Protein AF-A0A6L7G613-F1 (afdb_monomer)

Foldseek 3Di:
DPWDKDFPFWFAQDPVVQVVVVVVCVVVVVAPPPWDKDWDWDQDPVRHIIITIMIID

Structure (mmCIF, N/CA/C/O backbone):
data_AF-A0A6L7G613-F1
#
_entry.id   AF-A0A6L7G613-F1
#
loop_
_atom_site.group_PDB
_atom_site.id
_atom_site.type_symbol
_atom_site.label_atom_id
_atom_site.label_alt_id
_atom_site.label_comp_id
_atom_site.label_asym_id
_atom_site.label_entity_id
_atom_site.label_seq_id
_atom_site.pdbx_PDB_ins_code
_atom_site.Cartn_x
_atom_site.Cartn_y
_atom_site.Cartn_z
_atom_site.occupancy
_atom_site.B_iso_or_equiv
_atom_site.auth_seq_id
_atom_site.auth_comp_id
_atom_site.auth_asym_id
_atom_site.auth_atom_id
_atom_site.pdbx_PDB_model_num
ATOM 1 N N . MET A 1 1 ? -20.374 -9.416 -9.542 1.00 55.84 1 MET A N 1
ATOM 2 C CA . MET A 1 1 ? -19.666 -8.237 -10.080 1.00 55.84 1 MET A CA 1
ATOM 3 C C . MET A 1 1 ? -18.215 -8.646 -10.293 1.00 55.84 1 MET A C 1
ATOM 5 O O . MET A 1 1 ? -17.752 -9.467 -9.506 1.00 55.84 1 MET A O 1
ATOM 9 N N . PR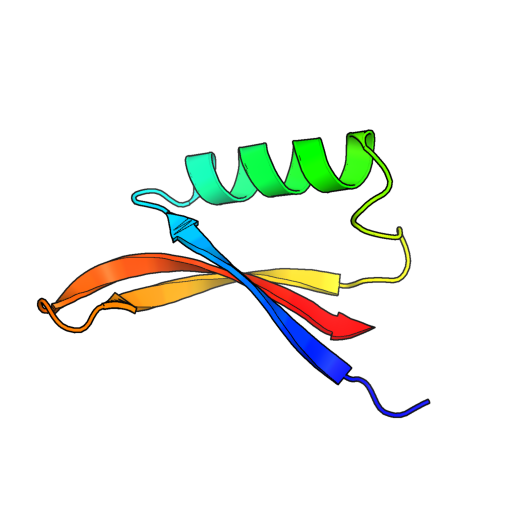O A 1 2 ? -17.544 -8.238 -11.382 1.00 62.34 2 PRO A N 1
ATOM 10 C CA . PRO A 1 2 ? -16.133 -8.560 -11.566 1.00 62.34 2 PRO A CA 1
ATOM 11 C C . PRO A 1 2 ? -15.327 -7.903 -10.445 1.00 62.34 2 PRO A C 1
ATOM 13 O O . PRO A 1 2 ? -15.411 -6.690 -10.277 1.00 62.34 2 PRO A O 1
ATOM 16 N N . VAL A 1 3 ? -14.583 -8.715 -9.690 1.00 66.25 3 VAL A N 1
ATOM 17 C CA . VAL A 1 3 ? -13.676 -8.213 -8.656 1.00 66.25 3 VAL A CA 1
ATOM 18 C C . VAL A 1 3 ? -12.609 -7.355 -9.324 1.00 66.25 3 VAL A C 1
ATOM 20 O O . VAL A 1 3 ? -11.782 -7.863 -10.087 1.00 66.25 3 VAL A O 1
ATOM 23 N N . THR A 1 4 ? -12.670 -6.0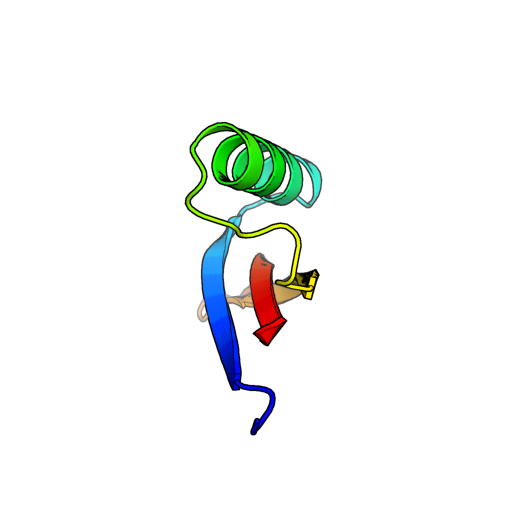44 -9.119 1.00 79.88 4 THR A N 1
ATOM 24 C CA . THR A 1 4 ? -11.737 -5.120 -9.767 1.00 79.88 4 THR A CA 1
ATOM 25 C C . THR A 1 4 ? -10.652 -4.785 -8.771 1.00 79.88 4 THR A C 1
ATOM 27 O O . THR A 1 4 ? -10.887 -4.104 -7.776 1.00 79.88 4 THR A O 1
ATOM 30 N N . ARG A 1 5 ? -9.450 -5.298 -9.038 1.00 85.25 5 ARG A N 1
ATOM 31 C CA . ARG A 1 5 ? -8.278 -4.997 -8.229 1.00 85.25 5 ARG A CA 1
ATOM 32 C C . ARG A 1 5 ? -7.567 -3.774 -8.781 1.00 85.25 5 ARG A C 1
ATOM 34 O O . ARG A 1 5 ? -7.122 -3.797 -9.928 1.00 85.25 5 ARG A O 1
ATOM 41 N N . TYR A 1 6 ? -7.408 -2.749 -7.957 1.00 85.81 6 TYR A N 1
ATOM 42 C CA . TYR A 1 6 ? -6.696 -1.533 -8.333 1.00 85.81 6 TYR A CA 1
ATOM 43 C C . TYR A 1 6 ? -5.686 -1.119 -7.262 1.00 85.81 6 TYR A C 1
ATOM 45 O O . TYR A 1 6 ? -5.815 -1.442 -6.079 1.00 85.81 6 TYR A O 1
ATOM 53 N N . ASP A 1 7 ? -4.629 -0.441 -7.704 1.00 88.69 7 ASP A N 1
ATOM 54 C CA . ASP A 1 7 ? -3.604 0.107 -6.822 1.00 88.69 7 ASP A CA 1
ATOM 55 C C . ASP A 1 7 ? -4.140 1.428 -6.243 1.00 88.69 7 ASP A C 1
ATOM 57 O O . ASP A 1 7 ? -4.164 2.443 -6.934 1.00 88.69 7 ASP A O 1
ATOM 61 N N . TYR A 1 8 ? -4.589 1.406 -4.986 1.00 85.88 8 TYR A N 1
ATOM 62 C CA . TYR A 1 8 ? -5.118 2.584 -4.287 1.00 85.88 8 TYR A CA 1
ATOM 63 C C . TYR A 1 8 ? -4.004 3.569 -3.932 1.00 85.88 8 TYR A C 1
ATOM 65 O O . TYR A 1 8 ? -4.100 4.765 -4.188 1.00 85.88 8 TYR A O 1
ATOM 73 N N . ALA A 1 9 ? -2.896 3.053 -3.395 1.00 88.62 9 ALA A N 1
ATOM 74 C CA . ALA A 1 9 ? -1.749 3.874 -3.040 1.00 88.62 9 ALA A CA 1
ATOM 75 C C . ALA A 1 9 ? -0.440 3.093 -3.170 1.00 88.62 9 ALA A C 1
ATOM 77 O O . ALA A 1 9 ? -0.371 1.890 -2.916 1.00 88.62 9 ALA A O 1
ATOM 78 N N . THR A 1 10 ? 0.638 3.770 -3.565 1.00 91.44 10 THR A N 1
ATOM 79 C CA . THR A 1 10 ? 1.951 3.144 -3.781 1.00 91.44 10 THR A CA 1
ATOM 80 C C . THR A 1 10 ? 3.078 4.019 -3.236 1.00 91.44 10 THR A C 1
ATOM 82 O O . THR A 1 10 ? 2.903 5.205 -2.978 1.00 91.44 10 THR A O 1
ATOM 85 N N . GLY A 1 11 ? 4.269 3.440 -3.065 1.00 89.19 11 GLY A N 1
ATOM 86 C CA . GLY A 1 11 ? 5.478 4.196 -2.719 1.00 89.19 11 GLY A CA 1
ATOM 87 C C . GLY A 1 11 ? 5.816 4.254 -1.230 1.00 89.19 11 GLY A C 1
ATOM 88 O O . GLY A 1 11 ? 6.821 4.875 -0.866 1.00 89.19 11 GLY A O 1
ATOM 89 N N . TYR A 1 12 ? 5.069 3.556 -0.375 1.00 92.44 12 TYR A N 1
ATOM 90 C CA . TYR A 1 12 ? 5.349 3.495 1.058 1.00 92.44 12 TYR A CA 1
ATOM 91 C C . TYR A 1 12 ? 6.696 2.833 1.339 1.00 92.44 12 TYR A C 1
ATOM 93 O O . TYR A 1 12 ? 7.083 1.847 0.707 1.00 92.44 12 TYR A O 1
ATOM 101 N N . ARG A 1 13 ? 7.447 3.386 2.294 1.00 90.19 13 ARG A N 1
ATOM 102 C CA . ARG A 1 13 ? 8.783 2.877 2.653 1.00 90.19 13 ARG A CA 1
ATOM 103 C C . ARG A 1 13 ? 8.720 1.678 3.599 1.00 90.19 13 ARG A C 1
ATOM 105 O O . ARG A 1 13 ? 9.608 0.831 3.545 1.00 90.19 13 ARG A O 1
ATOM 112 N N . SER A 1 14 ? 7.654 1.596 4.389 1.00 91.06 14 SER A N 1
ATOM 113 C CA . SER A 1 14 ? 7.424 0.578 5.414 1.00 91.06 14 SER A CA 1
ATOM 114 C C . SER A 1 14 ? 6.001 0.043 5.316 1.00 91.06 14 SER A C 1
ATOM 116 O O . SER A 1 14 ? 5.117 0.727 4.801 1.00 91.06 14 SER A O 1
ATOM 118 N N . ARG A 1 15 ? 5.783 -1.174 5.828 1.00 90.31 15 ARG A N 1
ATOM 119 C CA . ARG A 1 15 ? 4.444 -1.771 5.912 1.00 90.31 15 ARG A CA 1
ATOM 120 C C . ARG A 1 15 ? 3.537 -0.965 6.842 1.00 90.31 15 ARG A C 1
ATOM 122 O O . ARG A 1 15 ? 2.393 -0.747 6.487 1.00 90.31 15 ARG A O 1
ATOM 129 N N . GLU A 1 16 ? 4.069 -0.491 7.968 1.00 91.69 16 GLU A N 1
ATOM 130 C CA . GLU A 1 16 ? 3.335 0.336 8.939 1.00 91.69 16 GLU A CA 1
ATOM 131 C C . GLU A 1 16 ? 2.809 1.627 8.309 1.00 91.69 16 GLU A C 1
ATOM 133 O O . GLU A 1 16 ? 1.632 1.913 8.433 1.00 91.69 16 GLU A O 1
ATOM 138 N N . ALA A 1 17 ? 3.627 2.339 7.525 1.00 90.44 17 ALA A N 1
ATOM 139 C CA . ALA A 1 17 ? 3.178 3.548 6.827 1.00 90.44 17 ALA A CA 1
ATOM 140 C C . ALA A 1 17 ? 2.046 3.269 5.818 1.00 90.44 17 ALA A C 1
ATOM 142 O O . ALA A 1 17 ? 1.153 4.087 5.639 1.00 90.44 17 ALA A O 1
ATOM 143 N N . ALA A 1 18 ? 2.082 2.109 5.153 1.00 90.88 18 ALA A N 1
ATOM 144 C CA . ALA A 1 18 ? 0.988 1.686 4.281 1.00 90.88 18 ALA A CA 1
ATOM 145 C C . ALA A 1 18 ? -0.262 1.286 5.082 1.00 90.88 18 ALA A C 1
ATOM 147 O O . ALA A 1 18 ? -1.372 1.443 4.592 1.00 90.88 18 ALA A O 1
ATOM 148 N N . GLN A 1 19 ? -0.090 0.759 6.295 1.00 91.00 19 GLN A N 1
ATOM 149 C CA . GLN A 1 19 ? -1.200 0.407 7.171 1.00 91.00 19 GLN A CA 1
ATOM 150 C C . GLN A 1 19 ? -1.871 1.654 7.750 1.00 91.00 19 GLN A C 1
ATOM 152 O O . GLN A 1 19 ? -3.084 1.753 7.679 1.00 91.00 19 GLN A O 1
ATOM 157 N N . GLU A 1 20 ? -1.098 2.638 8.204 1.00 92.38 20 GLU A N 1
ATOM 158 C CA . GLU A 1 20 ? -1.619 3.910 8.713 1.00 92.38 20 GLU A CA 1
ATOM 159 C C . GLU A 1 20 ? -2.453 4.637 7.649 1.00 92.38 20 GLU A C 1
ATOM 161 O O . GLU A 1 20 ? -3.580 5.032 7.919 1.00 92.38 20 GLU A O 1
ATOM 166 N N . SER A 1 21 ? -1.964 4.720 6.404 1.00 89.75 21 SER A N 1
ATOM 167 C CA . SER A 1 21 ? -2.768 5.264 5.298 1.00 89.75 21 SER A CA 1
ATOM 168 C C . SER A 1 21 ? -4.017 4.443 4.982 1.00 89.75 21 SER A C 1
ATOM 170 O O . SER A 1 21 ? -4.993 4.995 4.485 1.00 89.75 21 SER A O 1
ATOM 172 N N . LEU A 1 22 ? -3.986 3.128 5.204 1.00 89.31 22 LEU A N 1
ATOM 173 C CA . LEU A 1 22 ? -5.165 2.296 5.001 1.00 89.31 22 LEU A CA 1
ATOM 174 C C . LEU A 1 22 ? -6.211 2.549 6.094 1.00 89.31 22 LEU A C 1
ATOM 176 O O . LEU A 1 22 ? -7.391 2.661 5.787 1.00 89.31 22 LEU A O 1
ATOM 180 N N . GLU A 1 23 ? -5.777 2.636 7.350 1.00 90.00 23 GLU A N 1
ATOM 181 C CA . GLU A 1 23 ? -6.633 2.957 8.496 1.00 90.00 23 GLU A CA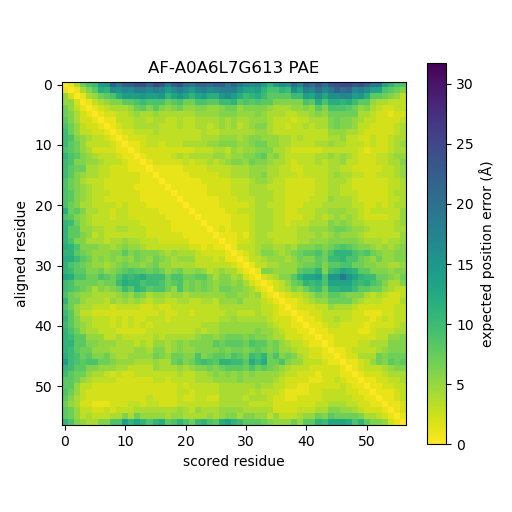 1
ATOM 182 C C . GLU A 1 23 ? -7.249 4.355 8.347 1.00 90.00 23 GLU A C 1
ATOM 184 O O . GLU A 1 23 ? -8.448 4.515 8.566 1.00 90.00 23 GLU A O 1
ATOM 189 N N . ASP A 1 24 ? -6.468 5.332 7.880 1.00 89.94 24 ASP A N 1
ATOM 190 C CA . ASP A 1 24 ? -6.954 6.672 7.532 1.00 89.94 24 ASP A CA 1
ATOM 191 C C . ASP A 1 24 ? -7.992 6.628 6.399 1.00 89.94 24 ASP A C 1
ATOM 193 O O . ASP A 1 24 ? -9.052 7.231 6.525 1.00 89.94 24 ASP A O 1
ATOM 197 N N . GLY A 1 25 ? -7.757 5.829 5.350 1.00 86.12 25 GLY A N 1
ATOM 198 C CA . GLY A 1 25 ? -8.714 5.643 4.252 1.00 86.12 25 GLY A CA 1
ATOM 199 C C . GLY A 1 25 ? -10.030 4.976 4.675 1.00 86.12 25 GLY A C 1
ATOM 200 O O . GLY A 1 25 ? -11.093 5.309 4.152 1.00 86.12 25 GLY A O 1
ATOM 201 N N . PHE A 1 26 ? -9.995 4.064 5.650 1.00 86.06 26 PHE A N 1
ATOM 202 C CA . PHE A 1 26 ? -11.218 3.541 6.268 1.00 86.06 26 PHE A CA 1
ATOM 203 C C . PHE 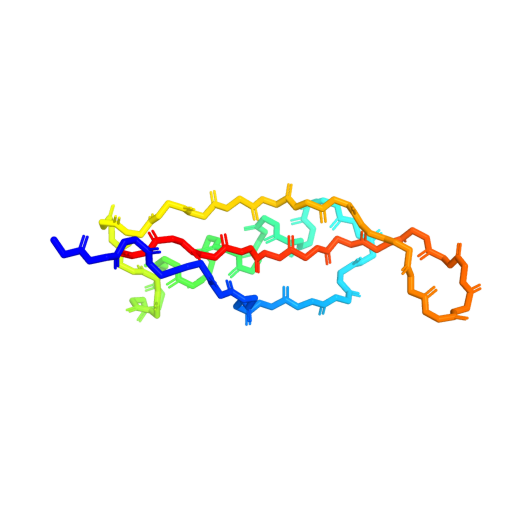A 1 26 ? -11.921 4.596 7.126 1.00 86.06 26 PHE A C 1
ATOM 205 O O . PHE A 1 26 ? -13.148 4.667 7.127 1.00 86.06 26 PHE A O 1
ATOM 212 N N . ALA A 1 27 ? -11.163 5.422 7.851 1.00 87.56 27 ALA A N 1
ATOM 213 C CA . ALA A 1 27 ? -11.713 6.478 8.695 1.00 87.56 27 ALA A CA 1
ATOM 214 C C . ALA A 1 27 ? -12.316 7.638 7.880 1.00 87.56 27 ALA A C 1
ATOM 216 O O . ALA A 1 27 ? -13.316 8.220 8.304 1.00 87.56 27 ALA A O 1
ATOM 217 N N . SER A 1 28 ? -11.742 7.961 6.716 1.00 87.19 28 SER A N 1
ATOM 218 C CA . SER A 1 28 ? -12.251 8.982 5.792 1.00 87.19 28 SER A CA 1
ATOM 219 C C . SER A 1 28 ? -13.467 8.507 4.992 1.00 87.19 28 SER A C 1
ATOM 221 O O . SER A 1 28 ? -14.242 9.334 4.509 1.00 87.19 28 SER A O 1
ATOM 223 N N . GLY A 1 29 ? -13.655 7.188 4.875 1.00 82.50 29 GLY A N 1
ATOM 224 C CA . GLY A 1 29 ? -14.673 6.574 4.023 1.00 82.50 29 GLY A CA 1
ATOM 225 C C . GLY A 1 29 ? -14.260 6.449 2.553 1.00 82.50 29 GLY A C 1
ATOM 226 O O . GLY A 1 29 ? -15.110 6.133 1.722 1.00 82.50 29 GLY A O 1
ATOM 227 N N . ASP A 1 30 ? -12.983 6.680 2.228 1.00 81.38 30 ASP A N 1
ATOM 228 C CA . ASP A 1 30 ? -12.420 6.415 0.895 1.00 81.38 30 ASP A CA 1
ATOM 229 C C . ASP A 1 30 ? -12.345 4.914 0.592 1.00 81.38 30 ASP A C 1
ATOM 231 O O . ASP A 1 30 ? -12.500 4.512 -0.559 1.00 81.38 30 ASP A O 1
ATOM 235 N N . VAL A 1 31 ? -12.117 4.090 1.619 1.00 82.31 31 VAL A N 1
ATOM 236 C CA . VAL A 1 31 ? -12.121 2.626 1.517 1.00 82.31 31 VAL A CA 1
ATOM 237 C C . VAL A 1 31 ? -13.410 2.098 2.126 1.00 82.31 31 VAL A C 1
ATOM 239 O O . VAL A 1 31 ? -13.647 2.239 3.328 1.00 82.31 31 VAL A O 1
ATOM 242 N N . MET A 1 32 ? -14.250 1.465 1.311 1.00 80.50 32 MET A N 1
ATOM 243 C CA . MET A 1 32 ? -15.492 0.873 1.810 1.00 80.50 32 MET A CA 1
ATOM 244 C C . MET A 1 32 ? -15.218 -0.445 2.550 1.00 80.50 32 MET A C 1
ATOM 246 O O . MET A 1 32 ? -14.333 -1.206 2.170 1.00 80.50 32 MET A O 1
ATOM 250 N N . GLU A 1 33 ? -16.033 -0.789 3.556 1.00 69.00 33 GLU A N 1
ATOM 251 C CA . GLU A 1 33 ? -15.922 -2.065 4.301 1.00 69.00 33 GLU A CA 1
ATOM 252 C C . GLU A 1 33 ? -16.032 -3.321 3.410 1.00 69.00 33 GLU A C 1
ATOM 254 O O . GLU A 1 33 ? -15.595 -4.405 3.796 1.00 69.00 33 GLU A O 1
ATOM 259 N N . GLY A 1 34 ? -16.613 -3.191 2.212 1.00 75.44 34 GLY A N 1
ATOM 260 C CA . GLY A 1 34 ? -16.676 -4.267 1.218 1.00 75.44 34 GLY A CA 1
ATOM 261 C C . GLY A 1 34 ? -15.388 -4.455 0.414 1.00 75.44 34 GLY A C 1
ATOM 262 O O . GLY A 1 34 ? -15.191 -5.519 -0.178 1.00 75.44 34 GLY A O 1
ATOM 263 N N . GLU A 1 35 ? -14.510 -3.454 0.399 1.00 78.75 35 GLU A N 1
ATOM 264 C CA . GLU A 1 35 ? -13.241 -3.526 -0.306 1.00 78.75 35 GLU A CA 1
ATOM 265 C C . GLU A 1 35 ? -12.239 -4.327 0.519 1.00 78.75 35 GLU A C 1
ATOM 267 O O . GLU A 1 35 ? -12.146 -4.192 1.738 1.00 78.75 35 GLU A O 1
ATOM 272 N N . ARG A 1 36 ? -11.489 -5.213 -0.138 1.00 85.25 36 ARG A N 1
ATOM 273 C CA . ARG A 1 36 ? -10.502 -6.080 0.521 1.00 85.25 36 ARG A CA 1
ATOM 274 C C . ARG A 1 36 ? -9.095 -5.515 0.349 1.00 85.25 36 ARG A C 1
ATOM 276 O O . ARG A 1 36 ? -8.377 -5.951 -0.558 1.00 85.25 36 ARG A O 1
ATOM 283 N N . PRO A 1 37 ? -8.656 -4.573 1.200 1.00 87.69 37 PRO A N 1
ATOM 284 C CA . PRO A 1 37 ? -7.321 -4.027 1.099 1.00 87.69 37 PRO A CA 1
ATOM 285 C C . PRO A 1 37 ? -6.254 -5.076 1.361 1.00 87.69 37 PRO A C 1
ATOM 287 O O . PRO A 1 37 ? -6.325 -5.882 2.291 1.00 87.69 37 PRO A O 1
ATOM 290 N N . ARG A 1 38 ? -5.198 -5.019 0.556 1.00 90.12 38 ARG A N 1
ATOM 291 C CA . ARG A 1 38 ? -3.971 -5.784 0.759 1.00 90.12 38 ARG A CA 1
ATOM 292 C C . ARG A 1 38 ? -2.762 -4.884 0.633 1.00 90.12 38 ARG A C 1
ATOM 294 O O . ARG A 1 38 ? -2.652 -4.106 -0.308 1.00 90.12 38 ARG A O 1
ATOM 301 N N . ILE A 1 39 ? -1.825 -5.053 1.559 1.00 92.38 39 ILE A N 1
ATOM 302 C CA . ILE A 1 39 ? -0.521 -4.399 1.505 1.00 92.38 39 ILE A CA 1
ATOM 303 C C . ILE A 1 39 ? 0.477 -5.375 0.891 1.00 92.38 39 ILE A C 1
ATOM 305 O O . ILE A 1 39 ? 0.759 -6.428 1.464 1.00 92.38 39 ILE A O 1
ATOM 309 N N . GLU A 1 40 ? 1.047 -5.009 -0.251 1.00 91.44 40 GLU A N 1
ATOM 310 C CA . GLU A 1 40 ? 2.022 -5.826 -0.966 1.00 91.44 40 GLU A CA 1
ATOM 311 C C . GLU A 1 40 ? 3.370 -5.115 -1.094 1.00 91.44 40 GLU A C 1
ATOM 313 O O . GLU A 1 40 ? 3.427 -3.934 -1.453 1.00 91.44 40 GLU A O 1
ATOM 318 N N . PRO A 1 41 ? 4.490 -5.813 -0.836 1.00 93.12 41 PRO A N 1
ATOM 319 C CA . PRO A 1 41 ? 5.802 -5.286 -1.155 1.00 93.12 41 PRO A CA 1
ATOM 320 C C . PRO A 1 41 ? 6.052 -5.348 -2.669 1.00 93.12 41 PRO A C 1
ATOM 322 O O . PRO A 1 41 ? 5.785 -6.356 -3.316 1.00 93.12 41 PRO A O 1
ATOM 325 N N . TYR A 1 42 ? 6.655 -4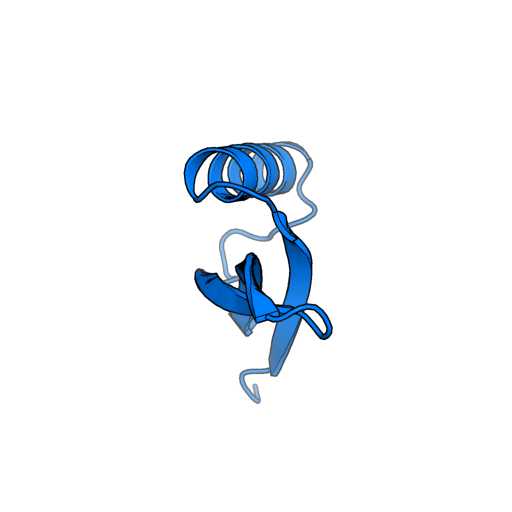.302 -3.226 1.00 92.06 42 TYR A N 1
ATOM 326 C CA . TYR A 1 42 ? 7.134 -4.266 -4.606 1.00 92.06 42 TYR A CA 1
ATOM 327 C C . TYR A 1 42 ? 8.513 -3.606 -4.684 1.00 92.06 42 TYR A C 1
ATOM 329 O O . TYR A 1 42 ? 8.951 -2.918 -3.757 1.00 92.06 42 TYR A O 1
ATOM 337 N N . ARG A 1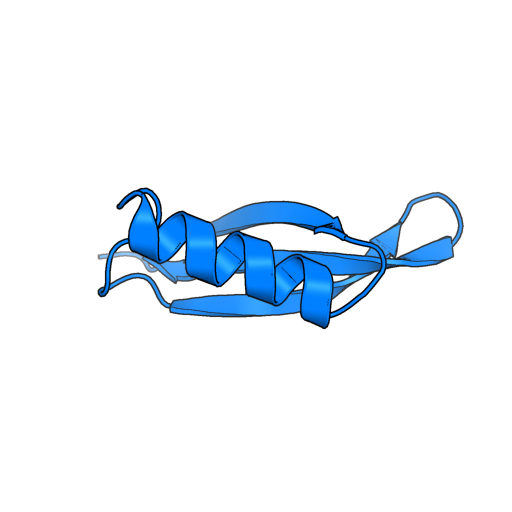 43 ? 9.233 -3.828 -5.786 1.00 93.06 43 ARG A N 1
ATOM 338 C CA . ARG A 1 43 ? 10.463 -3.085 -6.087 1.00 93.06 43 ARG A CA 1
ATOM 339 C C . ARG A 1 43 ? 10.121 -1.933 -7.015 1.00 93.06 43 ARG A C 1
ATOM 341 O O . ARG A 1 43 ? 9.494 -2.142 -8.048 1.00 93.06 43 ARG A O 1
ATOM 348 N N . 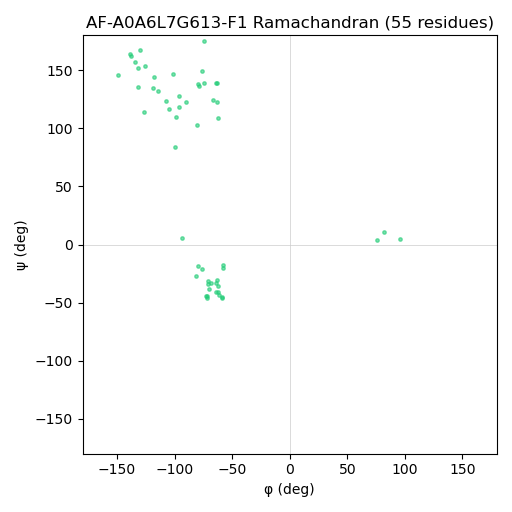ASN A 1 44 ? 10.527 -0.722 -6.650 1.00 89.56 44 ASN A N 1
ATOM 349 C CA . ASN A 1 44 ? 10.378 0.421 -7.547 1.00 89.56 44 ASN A CA 1
ATOM 350 C C . ASN A 1 44 ? 11.415 0.367 -8.686 1.00 89.56 44 ASN A C 1
ATOM 352 O O . ASN A 1 44 ? 12.332 -0.453 -8.668 1.00 89.56 44 ASN A O 1
ATOM 356 N N . ALA A 1 45 ? 11.325 1.295 -9.643 1.00 89.12 45 ALA A N 1
ATOM 357 C CA . ALA A 1 45 ? 12.270 1.396 -10.763 1.00 89.12 45 ALA A CA 1
ATOM 358 C C . ALA A 1 45 ? 13.745 1.580 -10.336 1.00 89.12 45 ALA A C 1
ATOM 360 O O . ALA A 1 45 ? 14.651 1.339 -11.124 1.00 89.12 45 ALA A O 1
ATOM 361 N N . ARG A 1 46 ? 13.998 1.982 -9.081 1.00 90.38 46 ARG A N 1
ATOM 362 C CA . ARG A 1 46 ? 15.341 2.117 -8.491 1.00 90.38 46 ARG A CA 1
ATOM 363 C C . ARG A 1 46 ? 15.799 0.857 -7.738 1.00 90.38 46 ARG A C 1
ATOM 365 O O . ARG A 1 46 ? 16.818 0.897 -7.059 1.00 90.38 46 ARG A O 1
ATOM 372 N N . GLY A 1 47 ? 15.031 -0.233 -7.787 1.00 91.38 47 GLY A N 1
ATOM 373 C CA . GLY A 1 47 ? 15.317 -1.488 -7.085 1.00 91.38 47 GLY A CA 1
ATOM 374 C C . GLY A 1 47 ? 15.040 -1.466 -5.576 1.00 91.38 47 GLY A C 1
ATOM 375 O O . GLY A 1 47 ? 15.291 -2.463 -4.900 1.00 91.38 47 GLY A O 1
ATOM 376 N N . LEU A 1 48 ? 14.502 -0.371 -5.031 1.00 91.94 48 LEU A N 1
ATOM 377 C CA . LEU A 1 48 ? 14.198 -0.249 -3.605 1.00 91.94 48 LEU A CA 1
ATOM 378 C C . LEU A 1 48 ? 12.886 -0.953 -3.271 1.00 91.94 48 LEU A C 1
ATOM 380 O O . LEU A 1 48 ? 11.887 -0.794 -3.978 1.00 91.94 48 LEU A O 1
ATOM 384 N N . ARG A 1 49 ? 12.876 -1.672 -2.143 1.00 92.31 49 ARG A N 1
ATOM 385 C CA . ARG A 1 49 ? 11.655 -2.250 -1.580 1.00 92.31 49 ARG A CA 1
ATOM 386 C C . ARG A 1 49 ? 10.726 -1.126 -1.122 1.00 92.31 49 ARG A C 1
ATOM 388 O O . ARG A 1 49 ? 11.110 -0.257 -0.337 1.00 92.31 49 ARG A O 1
ATOM 395 N N . ARG A 1 50 ? 9.508 -1.158 -1.637 1.00 94.69 50 ARG A N 1
ATOM 396 C CA . ARG A 1 50 ? 8.392 -0.284 -1.292 1.00 94.69 50 ARG A CA 1
ATOM 397 C C . ARG A 1 50 ? 7.168 -1.139 -1.011 1.00 94.69 50 ARG A C 1
ATOM 399 O O . ARG A 1 50 ? 7.164 -2.330 -1.309 1.00 94.69 50 ARG A O 1
ATOM 406 N N . TYR A 1 51 ? 6.150 -0.531 -0.432 1.00 92.06 51 TYR A N 1
ATOM 407 C CA . TYR A 1 51 ? 4.861 -1.153 -0.192 1.00 92.06 51 TYR A CA 1
ATOM 408 C C . TYR A 1 51 ? 3.794 -0.398 -0.972 1.00 92.06 51 TYR A C 1
ATOM 410 O O . TYR A 1 51 ? 3.885 0.821 -1.158 1.00 92.06 51 TYR A O 1
ATOM 418 N N . LYS A 1 52 ? 2.819 -1.145 -1.469 1.00 91.75 52 LYS A N 1
ATOM 419 C CA . LYS A 1 52 ? 1.618 -0.630 -2.107 1.00 91.75 52 LYS A CA 1
ATOM 420 C C . LYS A 1 52 ? 0.382 -1.211 -1.441 1.00 91.75 52 LYS A C 1
ATOM 422 O O . LYS A 1 52 ? 0.448 -2.300 -0.876 1.00 91.75 52 LYS A O 1
ATOM 427 N N . ILE A 1 53 ? -0.711 -0.476 -1.527 1.00 92.25 53 ILE A N 1
ATOM 428 C CA . ILE A 1 53 ? -2.036 -0.848 -1.062 1.00 92.25 53 ILE A CA 1
ATOM 429 C C . ILE A 1 53 ? -2.862 -1.137 -2.309 1.00 92.25 53 ILE A C 1
ATOM 431 O O . ILE A 1 53 ? -2.963 -0.295 -3.201 1.00 92.25 53 ILE A O 1
ATOM 435 N N . THR A 1 54 ? -3.427 -2.333 -2.379 1.00 91.31 54 THR A N 1
ATOM 436 C CA . THR A 1 54 ? -4.349 -2.725 -3.443 1.00 91.31 54 THR A CA 1
ATOM 437 C C . THR A 1 54 ? -5.719 -2.953 -2.841 1.00 91.31 54 THR A C 1
ATOM 439 O O . THR A 1 54 ? -5.807 -3.688 -1.857 1.00 91.31 54 THR A O 1
ATOM 442 N N . LEU A 1 55 ? -6.753 -2.385 -3.443 1.00 89.56 55 LEU A N 1
ATOM 443 C CA . LEU A 1 55 ? -8.142 -2.642 -3.085 1.00 89.56 55 LEU A CA 1
ATOM 444 C C . LEU A 1 55 ? -8.744 -3.614 -4.098 1.00 89.56 55 LEU A C 1
ATOM 446 O O . LEU A 1 55 ? -8.346 -3.633 -5.263 1.00 89.56 55 LEU A O 1
ATOM 450 N N . GLU A 1 56 ? -9.656 -4.454 -3.628 1.00 86.94 56 GLU A N 1
ATOM 451 C CA . GLU A 1 56 ? -10.463 -5.361 -4.442 1.00 86.94 56 GLU A CA 1
ATOM 452 C C . GLU A 1 56 ? -11.924 -5.088 -4.077 1.00 86.94 56 GLU A C 1
ATOM 454 O O . GLU A 1 56 ? -12.298 -5.324 -2.926 1.00 86.94 56 GLU A O 1
ATOM 459 N N . SER A 1 57 ? -12.698 -4.562 -5.033 1.00 76.31 57 SER A N 1
ATOM 460 C CA . SER A 1 57 ? -14.141 -4.278 -4.920 1.00 76.31 57 SER A CA 1
ATOM 461 C C . SER A 1 57 ? -14.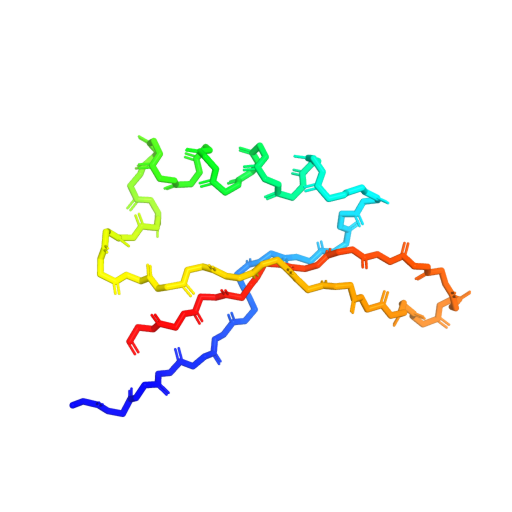969 -5.190 -5.812 1.00 76.31 57 SER A C 1
ATOM 463 O O . SER A 1 57 ? -14.416 -5.686 -6.821 1.00 76.31 57 SER A O 1
#

Solvent-accessible surface area (backbone atoms only — not comparable to full-atom values): 3351 Å² total; per-residue (Å²): 130,81,74,49,72,46,78,76,45,72,76,25,79,39,67,64,62,49,45,54,54,46,54,48,28,47,72,73,58,78,44,52,94,80,39,53,73,43,80,44,81,46,67,46,100,84,70,47,73,24,23,30,36,32,36,33,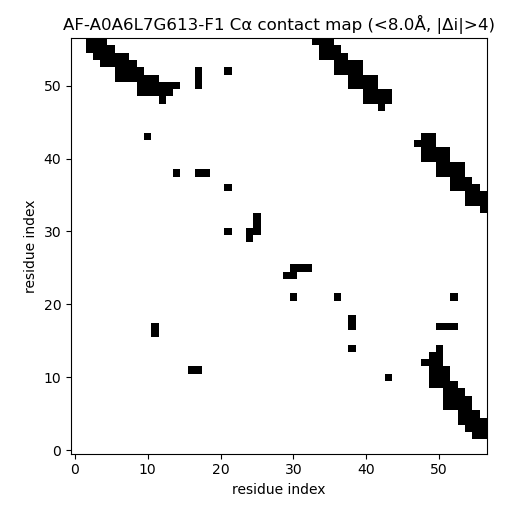76

pLDDT: mean 86.67, std 7.79, range [55.84, 94.69]

Radius of gyration: 11.68 Å; Cα contacts (8 Å, |Δi|>4): 91; chains: 1; bounding box: 35×18×20 Å

Nearest PDB structures (foldseek):
  2ogk-assembly1_B  TM=5.374E-01  e=1.977E+00  Archaeoglobus fulgidus
  3e23-assembly1_A  TM=4.874E-01  e=1.470E+00  Rhodopseudomonas palustris
  2nrq-assembly1_A  TM=4.798E-01  e=3.575E+00  Saccharolobus solfataricus
  8g6r-assembly1_A  TM=4.601E-01  e=5.101E+00  Porcine epidemic diarrhea virus
  1sqe-assembly1_A  TM=3.732E-01  e=3.793E+00  Staphylococcus aureus

Sequence (57 aa):
MPVTRYDYATGYRSREAAQESLEDGFASGDVMEGERPRIEPYRNARGLRRYKITLES

Secondary structure (DSSP, 8-state):
----EEEEEEEESSHHHHHHHHHHHHHHTSS-TTS--EEEEEE-TTS-EEEEEEEE-

Mean predicted aligned error: 4.69 Å

Organism: NCBI:txid2692189